Protein AF-A0A939D8V4-F1 (afdb_monomer)

Foldseek 3Di:
DQDDQQDQLLNLCVVPVQLLVLCVVQVPPVSVPPVSRGDGLNRVCVVSVHDSVVSSVVSRVRD

InterPro domains:
  IPR015077 Domain of unknown function DUF1858 [PF08984] (3-56)
  IPR023883 Conserved hypothetical protein CHP03980, redox-disulphide [PTHR39341] (1-62)
  IPR023883 Conserved hypothetical protein CHP03980, redox-disulphide [TIGR03980]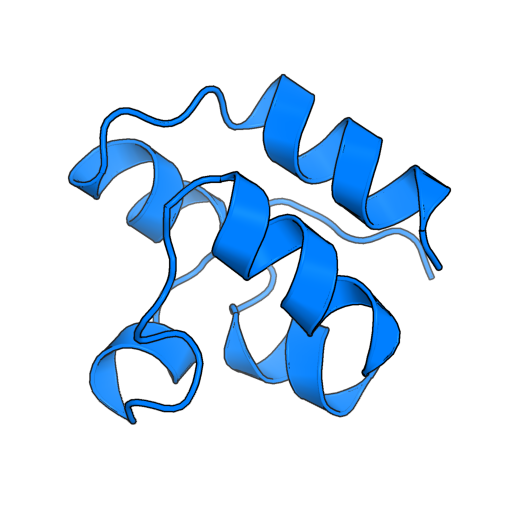 (3-60)
  IPR038062 ScdA-like, N-terminal domain superfamily [G3DSA:1.10.391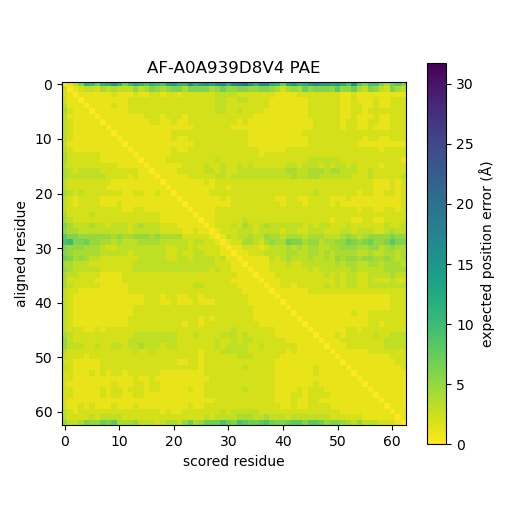0.10] (1-63)
  IPR038062 ScdA-like, N-terminal domain superfamily [SSF140683] (1-62)

Radius of gyration: 9.91 Å; Cα contacts (8 Å, |Δi|>4): 75; chains: 1; bounding box: 25×18×23 Å

pLDDT: mean 95.48, std 3.68, range [74.12, 98.38]

Organism: Clostridium aminobutyricum (NCBI:txid33953)

Sequence (63 aa):
MAITKDMTIGEVVRNHREAVGVLMEFGMGCVGCPSAQAETLEEAASVHGIDLDKLIENLNKAV

Nearest PDB structures (foldseek):
  2k5e-assembly1_A  TM=9.248E-01  e=1.766E-03  Methanocaldococcus jannaschii
  2k53-assembly1_A  TM=8.796E-01  e=1.030E-03  Acetivibrio thermocellus ATCC 27405

Secondary structure (DSSP, 8-state):
----TTSBHHHHHHH-TTHHHHHHHTT-TTTTSHHHHHSBHHHHHHHHT--HHHHHHHHHHH-

Structure (mmCIF, N/CA/C/O backbone):
data_AF-A0A939D8V4-F1
#
_entry.id   AF-A0A939D8V4-F1
#
loop_
_atom_site.group_PDB
_atom_site.id
_atom_site.type_symbol
_atom_site.label_atom_id
_atom_site.label_alt_id
_atom_site.label_comp_id
_atom_site.label_asym_id
_atom_site.label_entity_id
_atom_site.label_seq_id
_atom_site.pdbx_PDB_ins_code
_atom_site.Cartn_x
_atom_site.Cartn_y
_atom_site.Cartn_z
_atom_site.occupancy
_atom_site.B_iso_or_equiv
_atom_site.auth_seq_id
_atom_site.auth_comp_id
_atom_site.auth_asym_id
_atom_site.auth_atom_id
_atom_site.pdbx_PDB_model_num
ATOM 1 N N . MET A 1 1 ? -8.276 -0.207 13.175 1.00 74.12 1 MET A N 1
ATOM 2 C CA . MET A 1 1 ? -7.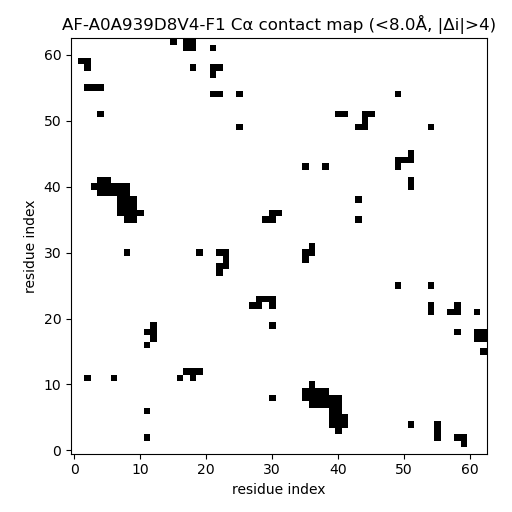962 1.186 12.776 1.00 74.12 1 MET A CA 1
ATOM 3 C C . MET A 1 1 ? -7.939 1.216 11.260 1.00 74.12 1 MET A C 1
ATOM 5 O O . MET A 1 1 ? -7.642 0.179 10.688 1.00 74.12 1 MET A O 1
ATOM 9 N N . ALA A 1 2 ? -8.295 2.333 10.627 1.00 92.81 2 ALA A N 1
ATOM 10 C CA . ALA A 1 2 ? -8.208 2.443 9.171 1.00 92.81 2 ALA A CA 1
ATOM 11 C C . ALA A 1 2 ? -6.740 2.578 8.742 1.00 92.81 2 ALA A C 1
ATOM 13 O O . ALA A 1 2 ? -5.975 3.269 9.416 1.00 92.81 2 ALA A O 1
ATOM 14 N N . ILE A 1 3 ? -6.367 1.932 7.639 1.00 97.75 3 ILE A N 1
ATOM 15 C CA . ILE A 1 3 ? -5.055 2.093 7.010 1.00 97.75 3 ILE A CA 1
ATOM 16 C C . ILE A 1 3 ? -5.020 3.450 6.305 1.00 97.75 3 ILE A C 1
ATOM 18 O O . ILE A 1 3 ? -5.923 3.768 5.526 1.00 97.75 3 ILE A O 1
ATOM 22 N N . THR A 1 4 ? -3.979 4.238 6.561 1.00 98.19 4 THR A N 1
ATOM 23 C CA . THR A 1 4 ? -3.783 5.573 5.983 1.00 98.19 4 THR A CA 1
ATOM 24 C C . THR A 1 4 ? -2.471 5.653 5.208 1.00 98.19 4 THR A C 1
ATOM 26 O O . THR A 1 4 ? -1.569 4.837 5.386 1.00 98.19 4 THR A O 1
ATOM 29 N N . LYS A 1 5 ? -2.367 6.641 4.315 1.00 98.06 5 LYS A N 1
ATOM 30 C CA . LYS A 1 5 ? -1.246 6.787 3.373 1.00 98.06 5 LYS A CA 1
ATOM 31 C C . LYS A 1 5 ? 0.127 6.999 4.024 1.00 98.06 5 LYS A C 1
ATOM 33 O O . LYS A 1 5 ? 1.144 6.682 3.417 1.00 98.06 5 LYS A O 1
ATOM 38 N N . ASP A 1 6 ? 0.131 7.547 5.234 1.00 98.25 6 ASP A N 1
ATOM 39 C CA . ASP A 1 6 ? 1.304 7.868 6.047 1.00 98.25 6 ASP A CA 1
ATOM 40 C C . ASP A 1 6 ? 1.843 6.665 6.832 1.00 98.25 6 ASP A C 1
ATOM 42 O O . ASP A 1 6 ? 2.954 6.728 7.355 1.00 98.25 6 ASP A O 1
ATOM 46 N N . MET A 1 7 ? 1.098 5.557 6.885 1.00 98.19 7 MET A N 1
ATOM 47 C CA . MET A 1 7 ? 1.604 4.323 7.475 1.00 98.19 7 MET A CA 1
ATOM 48 C C . MET A 1 7 ? 2.717 3.738 6.611 1.00 98.19 7 MET A C 1
ATOM 50 O O . MET A 1 7 ? 2.605 3.663 5.382 1.00 98.19 7 MET A O 1
ATOM 54 N N . THR A 1 8 ? 3.770 3.245 7.261 1.00 98.12 8 THR A N 1
ATOM 55 C CA . THR A 1 8 ? 4.786 2.450 6.570 1.00 98.12 8 THR A CA 1
ATOM 56 C C . THR A 1 8 ? 4.223 1.099 6.152 1.00 98.12 8 THR A C 1
ATOM 58 O O . THR A 1 8 ? 3.397 0.499 6.851 1.00 98.12 8 THR A O 1
ATOM 61 N N . ILE A 1 9 ? 4.729 0.560 5.044 1.00 97.38 9 ILE A N 1
ATOM 62 C CA . ILE A 1 9 ? 4.432 -0.811 4.612 1.00 97.38 9 ILE A CA 1
ATOM 63 C C . ILE A 1 9 ? 4.684 -1.794 5.760 1.00 97.38 9 ILE A C 1
ATOM 65 O O . ILE A 1 9 ? 3.904 -2.723 5.975 1.00 97.38 9 ILE A O 1
ATOM 69 N N . GLY A 1 10 ? 5.747 -1.580 6.538 1.00 97.38 10 GLY A N 1
ATOM 70 C CA . GLY A 1 10 ? 6.039 -2.442 7.669 1.00 97.38 10 GLY A CA 1
ATOM 71 C C . GLY A 1 10 ? 5.040 -2.336 8.812 1.00 97.38 10 GLY A C 1
ATOM 72 O O . GLY A 1 10 ? 4.710 -3.355 9.416 1.00 97.38 10 GLY A O 1
ATOM 73 N N . GLU A 1 11 ? 4.529 -1.145 9.121 1.00 97.62 11 GLU A N 1
ATOM 74 C CA . GLU A 1 11 ? 3.439 -0.998 10.093 1.00 97.62 11 GLU A CA 1
ATOM 75 C C . GLU A 1 11 ? 2.176 -1.707 9.623 1.00 97.62 11 GLU A C 1
ATOM 77 O O . GLU A 1 11 ? 1.580 -2.455 10.400 1.00 97.62 11 GLU A O 1
ATOM 82 N N . VAL A 1 12 ? 1.809 -1.531 8.352 1.00 97.12 12 VAL A N 1
ATOM 83 C CA . VAL A 1 12 ? 0.644 -2.191 7.757 1.00 97.12 12 VAL A CA 1
ATOM 84 C C . VAL A 1 12 ? 0.787 -3.706 7.866 1.00 97.12 12 VAL A C 1
ATOM 86 O O . VAL A 1 12 ? -0.063 -4.344 8.470 1.00 97.12 12 VAL A O 1
ATOM 89 N N . VAL A 1 13 ? 1.893 -4.289 7.399 1.00 95.81 13 VAL A N 1
ATOM 90 C CA . VAL A 1 13 ? 2.100 -5.751 7.409 1.00 95.81 13 VAL A CA 1
ATOM 91 C C . VAL A 1 13 ? 2.170 -6.340 8.822 1.00 95.81 13 VAL A C 1
ATOM 93 O O . VAL A 1 13 ? 1.725 -7.468 9.043 1.00 95.81 13 VAL A O 1
ATOM 96 N N . ARG A 1 14 ? 2.731 -5.607 9.795 1.00 95.69 14 ARG A N 1
ATOM 97 C CA . ARG A 1 14 ? 2.796 -6.066 11.194 1.00 95.69 14 ARG A CA 1
ATOM 98 C C . ARG A 1 14 ? 1.426 -6.086 11.863 1.00 95.69 14 ARG A C 1
ATOM 100 O O . ARG A 1 14 ? 1.165 -7.001 12.640 1.00 95.69 14 ARG A O 1
ATOM 107 N N . ASN A 1 15 ? 0.587 -5.094 11.572 1.00 96.12 15 ASN A N 1
ATOM 108 C CA . ASN A 1 15 ? -0.744 -4.961 12.165 1.00 96.12 15 ASN A CA 1
ATOM 109 C C . ASN A 1 15 ? -1.818 -5.750 11.396 1.00 96.12 15 ASN A C 1
ATOM 111 O O . ASN A 1 15 ? -2.799 -6.173 12.000 1.00 96.12 15 ASN A O 1
ATOM 115 N N . HIS A 1 16 ? -1.601 -5.974 10.097 1.00 95.50 16 HIS A N 1
ATOM 116 C CA . HIS A 1 16 ? -2.552 -6.542 9.144 1.00 95.50 16 HIS A CA 1
ATOM 117 C C . HIS A 1 16 ? -1.838 -7.527 8.215 1.00 95.50 16 HIS A C 1
ATOM 119 O O . HIS A 1 16 ? -1.303 -7.155 7.168 1.00 95.50 16 HIS A O 1
ATOM 125 N N . ARG A 1 17 ? -1.787 -8.813 8.581 1.00 93.50 17 ARG A N 1
ATOM 126 C CA . ARG A 1 17 ? -1.078 -9.813 7.754 1.00 93.50 17 AR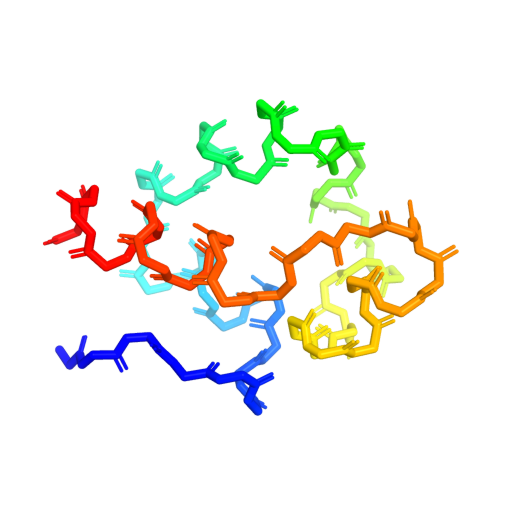G A CA 1
ATOM 127 C C . ARG A 1 17 ? -1.774 -10.052 6.416 1.00 93.50 17 ARG A C 1
ATOM 129 O O . ARG A 1 17 ? -1.107 -10.334 5.425 1.00 93.50 17 ARG A O 1
ATOM 136 N N . GLU A 1 18 ? -3.091 -9.926 6.387 1.00 94.06 18 GLU A N 1
ATOM 137 C CA . GLU A 1 18 ? -3.945 -10.024 5.206 1.00 94.06 18 GLU A CA 1
ATOM 138 C C . GLU A 1 18 ? -3.633 -8.950 4.148 1.00 94.06 18 GLU A C 1
ATOM 140 O O . GLU A 1 18 ? -3.741 -9.222 2.951 1.00 94.06 18 GLU A O 1
ATOM 145 N N . ALA A 1 19 ? -3.108 -7.787 4.559 1.00 96.25 19 ALA A N 1
ATOM 146 C CA . ALA A 1 19 ? -2.677 -6.728 3.648 1.00 96.25 19 ALA A CA 1
ATOM 147 C C . ALA A 1 19 ? -1.530 -7.157 2.715 1.00 96.25 19 ALA A C 1
ATOM 149 O O . ALA A 1 19 ? -1.388 -6.602 1.629 1.00 96.25 19 ALA A O 1
ATOM 150 N N . VAL A 1 20 ? -0.728 -8.162 3.092 1.00 96.19 20 VAL A N 1
ATOM 151 C CA . VAL A 1 20 ? 0.382 -8.669 2.261 1.00 96.19 20 VAL A CA 1
ATOM 152 C C . VAL A 1 20 ? -0.111 -9.124 0.887 1.00 96.19 20 VAL A C 1
ATOM 154 O O . VAL A 1 20 ? 0.547 -8.836 -0.110 1.00 96.19 20 VAL A O 1
ATOM 157 N N . GLY A 1 21 ? -1.266 -9.796 0.827 1.00 96.50 21 GLY A N 1
ATOM 158 C CA . GLY A 1 21 ? -1.849 -10.252 -0.437 1.00 96.50 21 GLY A CA 1
ATOM 159 C C . GLY A 1 21 ? -2.180 -9.080 -1.356 1.00 96.50 21 GLY A C 1
ATOM 160 O O . GLY A 1 21 ? -1.713 -9.042 -2.490 1.00 96.50 21 GLY A O 1
ATOM 161 N N . VAL A 1 22 ? -2.872 -8.073 -0.816 1.00 97.12 22 VAL A N 1
ATOM 162 C CA . VAL A 1 22 ? -3.227 -6.850 -1.548 1.00 97.12 22 VAL A CA 1
ATOM 163 C C . VAL A 1 22 ? -1.973 -6.124 -2.038 1.00 97.12 22 VAL A C 1
ATOM 165 O O . VAL A 1 22 ? -1.879 -5.768 -3.207 1.00 97.12 22 VAL A O 1
ATOM 168 N N . LEU A 1 23 ? -0.961 -5.945 -1.182 1.00 96.69 23 LEU A N 1
ATOM 169 C CA . LEU A 1 23 ? 0.288 -5.284 -1.573 1.00 96.69 23 LEU A CA 1
ATOM 170 C C . LEU A 1 23 ? 0.959 -6.009 -2.756 1.00 96.69 23 LEU A C 1
ATOM 172 O O . LEU A 1 23 ? 1.404 -5.365 -3.708 1.00 96.69 23 LEU A O 1
ATOM 176 N N . MET A 1 24 ? 0.983 -7.345 -2.740 1.00 95.44 24 MET A N 1
ATOM 177 C CA . MET A 1 24 ? 1.527 -8.148 -3.840 1.00 95.44 24 MET A CA 1
ATOM 178 C C . MET A 1 24 ? 0.711 -8.020 -5.133 1.00 95.44 24 MET A C 1
ATOM 180 O O . MET A 1 24 ? 1.310 -7.917 -6.204 1.00 95.44 24 MET A O 1
ATOM 184 N N . GLU A 1 25 ? -0.622 -7.975 -5.056 1.00 95.94 25 GLU A N 1
ATOM 185 C CA . GLU A 1 25 ? -1.502 -7.758 -6.219 1.00 95.94 25 GLU A CA 1
ATOM 186 C C . GLU A 1 25 ? -1.271 -6.394 -6.883 1.00 95.94 25 GLU A C 1
ATOM 188 O O . GLU A 1 25 ? -1.351 -6.274 -8.104 1.00 95.94 25 GLU A O 1
ATOM 193 N N . PHE A 1 26 ? -0.907 -5.383 -6.092 1.00 95.81 26 PHE A N 1
ATOM 194 C CA . PHE A 1 26 ? -0.528 -4.051 -6.570 1.00 95.81 26 PHE A CA 1
ATOM 195 C C . PHE A 1 26 ? 0.935 -3.955 -7.043 1.00 95.81 26 PHE A C 1
ATOM 197 O O . PHE A 1 26 ? 1.417 -2.868 -7.352 1.00 95.81 26 PHE A O 1
ATOM 204 N N . GLY A 1 27 ? 1.655 -5.077 -7.134 1.00 90.50 27 GLY A N 1
ATOM 205 C CA . GLY A 1 27 ? 3.021 -5.128 -7.663 1.00 90.50 27 GLY A CA 1
ATOM 206 C C . GLY A 1 27 ? 4.126 -4.943 -6.620 1.00 90.50 27 GLY A C 1
ATOM 207 O O . GLY A 1 27 ? 5.303 -4.939 -6.980 1.00 90.50 27 GLY A O 1
ATOM 208 N N . MET A 1 28 ? 3.800 -4.870 -5.325 1.00 92.81 28 MET A N 1
ATOM 209 C CA . MET A 1 28 ? 4.786 -4.794 -4.237 1.00 92.81 28 MET A CA 1
ATOM 210 C C . MET A 1 28 ? 5.244 -6.192 -3.790 1.00 92.81 28 MET A C 1
ATOM 212 O O . MET A 1 28 ? 5.163 -6.564 -2.621 1.00 92.81 28 MET A O 1
ATOM 216 N N . GLY A 1 29 ? 5.766 -6.992 -4.725 1.00 88.06 29 GLY A N 1
ATOM 217 C CA . GLY A 1 29 ? 6.246 -8.357 -4.446 1.00 88.06 29 GLY A CA 1
ATOM 218 C C . GLY A 1 29 ? 7.397 -8.426 -3.428 1.00 88.06 29 GLY A C 1
ATOM 219 O O . GLY A 1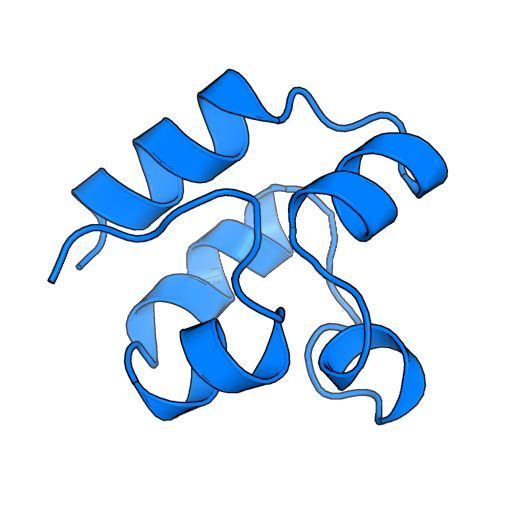 29 ? 7.558 -9.424 -2.730 1.00 88.06 29 GLY A O 1
ATOM 220 N N . CYS A 1 30 ? 8.161 -7.340 -3.290 1.00 90.81 30 CYS A N 1
ATOM 221 C CA . CYS A 1 30 ? 9.275 -7.212 -2.348 1.00 90.81 30 CYS A CA 1
ATOM 222 C C . CYS A 1 30 ? 8.858 -6.653 -0.978 1.00 90.81 30 CYS A C 1
ATOM 224 O O . CYS A 1 30 ? 9.707 -6.159 -0.241 1.00 90.81 30 CYS A O 1
ATOM 226 N N . VAL A 1 31 ? 7.576 -6.739 -0.609 1.00 91.50 31 VAL A N 1
ATOM 227 C CA . VAL A 1 31 ? 7.028 -6.190 0.645 1.00 91.50 31 VAL A CA 1
ATOM 228 C C . VAL A 1 31 ? 7.805 -6.614 1.901 1.00 91.50 31 VAL A C 1
ATOM 230 O O . VAL A 1 31 ? 7.873 -5.854 2.857 1.00 91.50 31 VAL A O 1
ATOM 233 N N . GLY A 1 32 ? 8.439 -7.793 1.913 1.00 89.94 32 GLY A N 1
ATOM 234 C CA . GLY A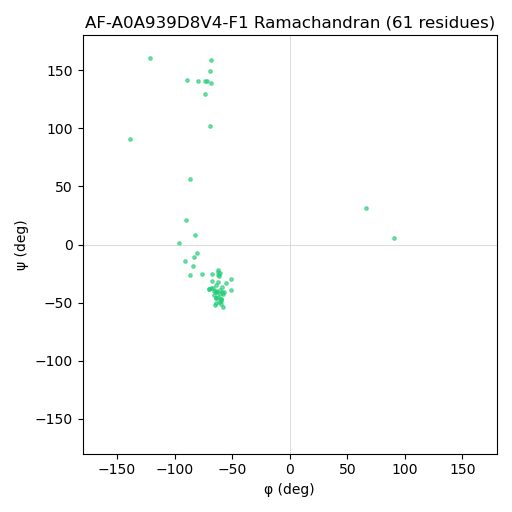 1 32 ? 9.265 -8.266 3.034 1.00 89.94 32 GLY A CA 1
ATOM 235 C C . GLY A 1 32 ? 10.696 -7.708 3.088 1.00 89.94 32 GLY A C 1
ATOM 236 O O . GLY A 1 32 ? 11.409 -7.970 4.056 1.00 89.94 32 GLY A O 1
ATOM 237 N N . CYS A 1 33 ? 11.151 -6.973 2.071 1.00 94.19 33 CYS A N 1
ATOM 238 C CA . CYS A 1 33 ? 12.493 -6.400 2.046 1.00 94.19 33 CYS A CA 1
ATOM 239 C C . CYS A 1 33 ? 12.608 -5.233 3.044 1.00 94.19 33 CYS A C 1
ATOM 241 O O . CYS A 1 33 ? 11.700 -4.405 3.106 1.00 94.19 33 CYS A O 1
ATOM 243 N N . PRO A 1 34 ? 13.739 -5.089 3.766 1.00 93.31 34 PRO A N 1
ATOM 244 C CA . PRO A 1 34 ? 13.922 -4.000 4.729 1.00 93.31 34 PRO A CA 1
ATOM 245 C C . PRO A 1 34 ? 13.728 -2.599 4.138 1.00 93.31 34 PRO A C 1
ATOM 247 O O . PRO A 1 34 ? 13.234 -1.721 4.834 1.00 93.31 34 PRO A O 1
ATOM 250 N N . SER A 1 35 ? 14.083 -2.406 2.861 1.00 92.06 35 SER A N 1
ATOM 251 C CA . SER A 1 35 ? 13.864 -1.138 2.152 1.00 92.06 35 SER A CA 1
ATOM 252 C C . SER A 1 35 ? 12.373 -0.837 1.997 1.00 92.06 35 SER A C 1
ATOM 254 O O . SER A 1 35 ? 11.926 0.206 2.449 1.00 92.06 35 SER A O 1
ATOM 256 N N . ALA A 1 36 ? 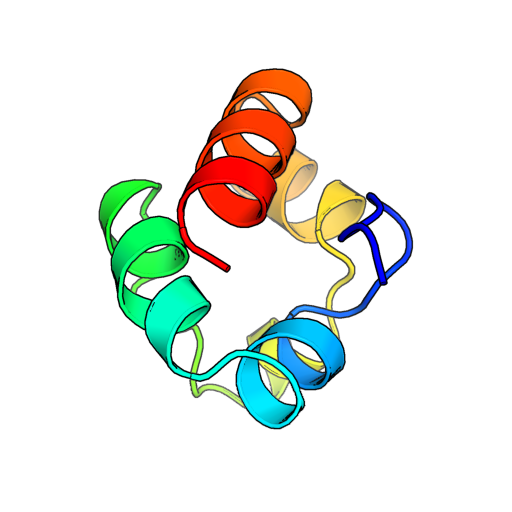11.600 -1.790 1.462 1.00 93.75 36 ALA A N 1
ATOM 257 C CA . ALA A 1 36 ? 10.159 -1.638 1.267 1.00 93.75 36 ALA A CA 1
ATOM 258 C C . ALA A 1 36 ? 9.425 -1.407 2.591 1.00 93.75 36 ALA A C 1
ATOM 260 O O . ALA A 1 36 ? 8.528 -0.583 2.683 1.00 93.75 36 ALA A O 1
ATOM 261 N N . GLN A 1 37 ? 9.837 -2.100 3.653 1.00 96.75 37 GLN A N 1
ATOM 262 C CA . GLN A 1 37 ? 9.237 -1.973 4.983 1.00 96.75 37 GLN A CA 1
ATOM 263 C C . GLN A 1 37 ? 9.373 -0.568 5.596 1.00 96.75 37 GLN A C 1
ATOM 265 O O . GLN A 1 37 ? 8.605 -0.250 6.506 1.00 96.75 37 GLN A O 1
ATOM 270 N N . ALA A 1 38 ? 10.341 0.233 5.138 1.00 96.50 38 ALA A N 1
ATOM 271 C CA . ALA A 1 38 ? 10.590 1.590 5.618 1.00 96.50 38 ALA A CA 1
ATOM 272 C C . ALA A 1 38 ? 9.839 2.670 4.820 1.00 96.50 38 ALA A C 1
ATOM 274 O O . ALA A 1 38 ? 9.751 3.800 5.293 1.00 96.50 38 ALA A O 1
ATOM 275 N N . GLU A 1 39 ? 9.303 2.337 3.645 1.00 96.69 39 GLU A N 1
ATOM 276 C CA . GLU A 1 39 ? 8.550 3.269 2.805 1.00 96.69 39 GLU A CA 1
ATOM 277 C C . GLU A 1 39 ? 7.116 3.424 3.322 1.00 96.69 39 GLU A C 1
ATOM 279 O O . GLU A 1 39 ? 6.473 2.451 3.743 1.00 96.69 39 GLU A O 1
ATOM 284 N N . THR A 1 40 ? 6.596 4.651 3.279 1.00 98.38 40 THR A N 1
ATOM 285 C CA . THR A 1 40 ? 5.154 4.896 3.427 1.00 98.38 40 THR A CA 1
ATOM 286 C C . THR A 1 40 ? 4.388 4.360 2.219 1.00 98.38 40 THR A C 1
AT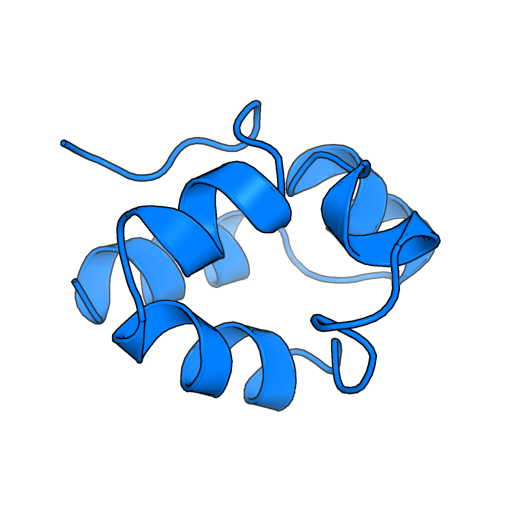OM 288 O O . THR A 1 40 ? 4.947 4.191 1.132 1.00 98.38 40 THR A O 1
ATOM 291 N N . LEU A 1 41 ? 3.086 4.106 2.381 1.00 97.94 41 LEU A N 1
ATOM 292 C CA . LEU A 1 41 ? 2.238 3.722 1.246 1.00 97.94 41 LEU A CA 1
ATOM 293 C C . LEU A 1 41 ? 2.235 4.799 0.149 1.00 97.94 41 LEU A C 1
ATOM 295 O O . LEU A 1 41 ? 2.225 4.456 -1.030 1.00 97.94 41 LEU A O 1
ATOM 299 N N . GLU A 1 42 ? 2.265 6.084 0.522 1.00 98.38 42 GLU A N 1
ATOM 300 C CA . GLU A 1 42 ? 2.343 7.203 -0.429 1.00 98.38 42 GLU A CA 1
ATOM 301 C C . GLU A 1 42 ? 3.657 7.208 -1.225 1.00 98.38 42 GLU A C 1
ATOM 303 O O . GLU A 1 42 ? 3.630 7.336 -2.451 1.00 98.38 42 GLU A O 1
ATOM 308 N N . GLU A 1 43 ? 4.801 7.027 -0.558 1.00 97.81 43 GLU A N 1
ATOM 309 C CA . GLU A 1 43 ? 6.111 6.966 -1.219 1.00 97.81 43 GLU A CA 1
ATOM 310 C C . GLU A 1 43 ? 6.211 5.766 -2.156 1.00 97.81 43 GLU A C 1
ATOM 312 O O . GLU A 1 43 ? 6.536 5.933 -3.334 1.00 97.81 43 GLU A O 1
ATOM 317 N N . ALA A 1 44 ? 5.858 4.575 -1.664 1.00 96.00 44 ALA A N 1
ATOM 318 C CA . ALA A 1 44 ? 5.893 3.358 -2.462 1.00 96.00 44 ALA A CA 1
ATOM 319 C C . ALA A 1 44 ? 4.966 3.473 -3.679 1.00 96.00 44 ALA A C 1
ATOM 321 O O . ALA A 1 44 ? 5.355 3.129 -4.797 1.00 96.00 44 ALA A O 1
ATOM 322 N N . ALA A 1 45 ? 3.758 4.021 -3.502 1.00 97.06 45 ALA A N 1
ATOM 323 C CA . ALA A 1 45 ? 2.839 4.212 -4.613 1.00 97.06 45 ALA A CA 1
ATOM 324 C C . ALA A 1 45 ? 3.387 5.196 -5.659 1.00 97.06 45 ALA A C 1
ATOM 326 O O . ALA A 1 45 ? 3.295 4.931 -6.857 1.00 97.06 45 ALA A O 1
ATOM 327 N N . SER A 1 46 ? 4.021 6.285 -5.218 1.00 96.62 46 SER A N 1
ATOM 328 C CA . SER A 1 46 ? 4.652 7.272 -6.099 1.00 96.62 46 SER A CA 1
ATOM 329 C C . SER A 1 46 ? 5.818 6.681 -6.906 1.00 96.62 46 SER A C 1
ATOM 331 O O . SER A 1 46 ? 5.875 6.848 -8.125 1.00 96.62 46 SER A O 1
ATOM 333 N N . VAL A 1 47 ? 6.714 5.926 -6.258 1.00 93.69 47 VAL A N 1
ATOM 334 C CA . VAL A 1 47 ? 7.890 5.303 -6.901 1.00 93.69 47 VAL A CA 1
ATOM 335 C C . VAL A 1 47 ? 7.483 4.221 -7.902 1.00 93.69 47 VAL A C 1
ATOM 337 O O . VAL A 1 47 ? 8.097 4.089 -8.962 1.00 93.69 47 VAL A O 1
ATOM 340 N N . HIS A 1 48 ? 6.437 3.459 -7.586 1.00 92.31 48 HIS A N 1
ATOM 341 C CA . HIS A 1 48 ? 5.989 2.326 -8.392 1.00 92.31 48 HIS A CA 1
ATOM 342 C C . HIS A 1 48 ? 4.853 2.667 -9.372 1.00 92.31 48 HIS A C 1
ATOM 344 O O . HIS A 1 48 ? 4.400 1.786 -10.102 1.00 92.31 48 HIS A O 1
ATOM 350 N N . GLY A 1 49 ? 4.398 3.926 -9.426 1.00 95.62 49 GLY A N 1
ATOM 351 C CA . GLY A 1 49 ? 3.321 4.362 -10.323 1.00 95.62 49 GLY A CA 1
ATOM 352 C C . GLY A 1 49 ? 1.959 3.738 -9.995 1.00 95.62 49 GLY A C 1
ATOM 353 O O . GLY A 1 49 ? 1.159 3.483 -10.896 1.00 95.62 49 GLY A O 1
ATOM 354 N N . ILE A 1 50 ? 1.711 3.458 -8.716 1.00 96.81 50 ILE A N 1
ATOM 355 C CA . ILE A 1 50 ? 0.477 2.856 -8.212 1.00 96.81 50 ILE A CA 1
ATOM 356 C C . ILE A 1 50 ? -0.533 3.958 -7.875 1.00 96.81 50 ILE A C 1
ATOM 358 O O . ILE A 1 50 ? -0.195 5.000 -7.319 1.00 96.81 50 ILE A O 1
ATOM 362 N N . ASP A 1 51 ? -1.804 3.699 -8.175 1.00 97.88 51 ASP A N 1
ATOM 363 C CA . ASP A 1 51 ? -2.922 4.528 -7.730 1.00 97.88 51 ASP A CA 1
ATOM 364 C C . ASP A 1 51 ? -3.109 4.375 -6.209 1.00 97.88 51 ASP A C 1
ATOM 366 O O . ASP A 1 51 ? -3.628 3.361 -5.730 1.00 97.88 51 ASP A O 1
ATOM 370 N N . LEU A 1 52 ? -2.630 5.371 -5.456 1.00 97.56 52 LEU A N 1
ATOM 371 C CA . LEU A 1 52 ? -2.623 5.369 -3.992 1.00 97.56 52 LEU A CA 1
ATOM 372 C C . LEU A 1 52 ? -4.028 5.227 -3.397 1.00 97.56 52 LEU A C 1
ATOM 374 O O . LEU A 1 52 ? -4.209 4.477 -2.437 1.00 97.56 52 LEU A O 1
ATOM 378 N N . ASP A 1 53 ? -5.021 5.906 -3.970 1.00 98.06 53 ASP A N 1
ATOM 379 C CA . ASP A 1 53 ? -6.392 5.865 -3.460 1.00 98.06 53 ASP A CA 1
ATOM 380 C C . ASP A 1 53 ? -6.974 4.456 -3.611 1.00 98.06 53 ASP A C 1
ATOM 382 O O . ASP A 1 53 ? -7.533 3.904 -2.658 1.00 98.06 53 ASP A O 1
ATOM 386 N N . LYS A 1 54 ? -6.756 3.814 -4.768 1.00 98.25 54 LYS A N 1
ATOM 387 C CA . LYS A 1 54 ? -7.161 2.414 -4.970 1.00 98.25 54 LYS A CA 1
ATOM 388 C C . LYS A 1 54 ? -6.420 1.457 -4.050 1.00 98.25 54 LYS A C 1
ATOM 390 O O . LYS A 1 54 ? -7.033 0.511 -3.556 1.00 98.25 54 LYS A O 1
ATOM 395 N N . LEU A 1 55 ? -5.124 1.668 -3.831 1.00 97.94 55 LEU A N 1
ATOM 396 C CA . LEU A 1 55 ? -4.340 0.838 -2.922 1.00 97.94 55 LEU A CA 1
ATOM 397 C C . LEU A 1 55 ? -4.921 0.898 -1.503 1.00 97.94 55 LEU A C 1
ATOM 399 O O . LEU A 1 55 ? -5.226 -0.140 -0.919 1.00 97.94 55 LEU A O 1
ATOM 403 N N . ILE A 1 56 ? -5.147 2.103 -0.975 1.00 98.06 56 ILE A N 1
ATOM 404 C CA . ILE A 1 56 ? -5.708 2.314 0.367 1.00 98.06 56 ILE A CA 1
ATOM 405 C C . ILE A 1 56 ? -7.122 1.745 0.475 1.00 98.06 56 ILE A C 1
ATOM 407 O O . ILE A 1 56 ? -7.451 1.123 1.487 1.00 98.06 56 ILE A O 1
ATOM 411 N N . GLU A 1 57 ? -7.956 1.922 -0.550 1.00 98.25 57 GLU A N 1
ATOM 412 C CA . GLU A 1 57 ? -9.307 1.360 -0.579 1.00 98.25 57 GLU A CA 1
ATOM 413 C C . GLU A 1 57 ? -9.280 -0.172 -0.481 1.00 98.25 57 GLU A C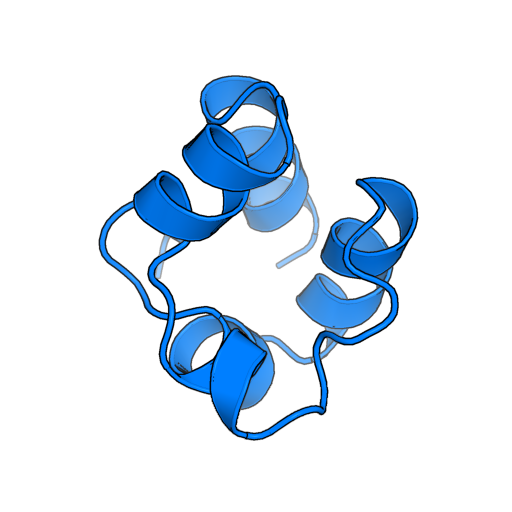 1
ATOM 415 O O . GLU A 1 57 ? -10.015 -0.751 0.318 1.00 98.25 57 GLU A O 1
ATOM 420 N N . ASN A 1 58 ? -8.423 -0.840 -1.260 1.00 98.12 58 ASN A N 1
ATOM 421 C CA . ASN A 1 58 ? -8.326 -2.302 -1.239 1.00 98.12 58 ASN A CA 1
ATOM 422 C C . ASN A 1 58 ? -7.711 -2.817 0.066 1.00 98.12 58 ASN A C 1
ATOM 424 O O . ASN A 1 58 ? -8.196 -3.806 0.611 1.00 98.12 58 ASN A O 1
ATOM 428 N N . LEU A 1 59 ? -6.711 -2.117 0.607 1.00 98.00 59 LEU A N 1
ATOM 429 C CA . LEU A 1 59 ? -6.127 -2.438 1.908 1.00 98.00 59 LEU A CA 1
ATOM 430 C C . LEU A 1 59 ? -7.176 -2.366 3.021 1.00 98.00 59 LEU A C 1
ATOM 432 O O . LEU A 1 59 ? -7.326 -3.320 3.772 1.00 98.00 59 LEU A O 1
ATOM 436 N N . ASN A 1 60 ? -7.956 -1.284 3.090 1.00 97.81 60 ASN A N 1
ATOM 437 C CA . ASN A 1 60 ? -8.998 -1.133 4.110 1.00 97.81 60 ASN A CA 1
ATOM 438 C C . ASN A 1 60 ? -10.164 -2.120 3.952 1.00 97.81 60 ASN A C 1
ATOM 440 O O . ASN A 1 60 ? -10.837 -2.409 4.933 1.00 97.81 60 ASN A O 1
ATOM 444 N N . LYS A 1 61 ? -10.431 -2.627 2.742 1.00 97.25 61 LYS A N 1
ATOM 445 C CA . LYS A 1 61 ? -11.444 -3.674 2.519 1.00 97.25 61 LYS A CA 1
ATOM 446 C C . LYS A 1 61 ? -10.982 -5.062 2.956 1.00 97.25 61 LYS A C 1
ATOM 448 O O . LYS A 1 61 ? -11.828 -5.921 3.192 1.00 97.25 61 LYS A O 1
ATOM 453 N N . ALA A 1 62 ? -9.673 -5.298 2.981 1.00 94.56 62 ALA A N 1
ATOM 454 C CA . ALA A 1 62 ? -9.105 -6.600 3.300 1.00 94.56 62 ALA A CA 1
ATOM 455 C C . ALA A 1 62 ? -8.971 -6.855 4.809 1.00 94.56 62 ALA A C 1
ATOM 457 O O . ALA A 1 62 ? -8.834 -8.016 5.185 1.00 94.56 62 ALA A O 1
ATOM 458 N N . VAL A 1 63 ? -9.006 -5.801 5.636 1.00 90.62 63 VAL A N 1
ATOM 459 C CA . VAL A 1 63 ? -8.696 -5.817 7.080 1.00 90.62 63 VAL A CA 1
ATOM 460 C C . VAL A 1 63 ? -9.906 -5.594 7.983 1.00 90.62 63 VAL A C 1
ATOM 462 O O . VAL A 1 63 ? -10.899 -4.985 7.527 1.00 90.62 63 VAL A O 1
#

Solvent-accessible surface area (backbone atoms only — not comparable to full-atom values): 3594 Å² total; per-residue (Å²): 132,82,68,57,55,82,42,27,44,38,57,48,44,74,79,33,65,64,40,51,58,53,41,36,74,72,67,42,75,58,55,87,37,75,70,46,28,68,31,27,45,49,55,50,18,63,79,69,74,43,64,50,69,60,50,44,52,53,42,50,69,63,103

Mean predicted aligned error: 2.13 Å